Protein AF-A0A812MXG7-F1 (afdb_monomer_lite)

Sequence (112 aa):
MRDPRAKGHIKCPAPGGEPTGAFDCTYTYEKVGEISIDELEGIPSFGALMKSGGYEYSRSSDKGKKMHFWDDKNSTEANQRRINRVLDKFNEKYPDQPYLEDPPLARMEIVM

Radius of gyration: 22.46 Å; chains: 1; bounding box: 40×43×72 Å

Foldseek 3Di:
DDDPPPDDDLPDPDVPDDDPVDPSDDDDDDDPDDDDLCNLLVHPDQVRCVVVVWDAADPVQQATGSHGLRRVVVDPVSVVVNVVSRVVVVCVVRVPDDDDPDDPPPPPPPVD

Secondary structure (DSSP, 8-state):
---TTS-S---PPPTTPPP---TT------------HHHHHT-S-HHHHHHTT-EEEETTTTEEES--TTTTTT-HHHHHHHHHHHHHHHHHH-TTSPPPPPPP--------

Organism: NCBI:txid878477

pLDDT: mean 81.62, std 18.97, range [38.19, 97.88]

Structure (mmCIF, N/CA/C/O backbone):
data_AF-A0A812MXG7-F1
#
_entry.id   AF-A0A812MXG7-F1
#
loop_
_atom_site.group_PDB
_atom_site.id
_atom_site.type_symbol
_atom_site.label_atom_id
_atom_site.label_alt_id
_atom_site.label_comp_id
_atom_site.label_asym_id
_atom_site.label_entity_id
_atom_site.label_seq_id
_atom_site.pdbx_PDB_ins_code
_atom_site.Cartn_x
_atom_site.Cartn_y
_atom_site.Cartn_z
_atom_site.occupancy
_atom_site.B_iso_or_equiv
_atom_site.auth_seq_id
_atom_site.auth_comp_id
_atom_site.auth_asym_id
_atom_site.auth_atom_id
_atom_site.pdbx_PDB_model_num
ATOM 1 N N . MET A 1 1 ? -16.453 14.371 57.693 1.00 40.50 1 MET A N 1
ATOM 2 C CA . MET A 1 1 ? -15.936 14.912 56.418 1.00 40.50 1 MET A CA 1
ATOM 3 C C . MET A 1 1 ? -16.378 13.978 55.301 1.00 40.50 1 MET A C 1
ATOM 5 O O . MET A 1 1 ? -16.043 12.806 55.371 1.00 40.50 1 MET A O 1
ATOM 9 N N . ARG A 1 2 ? -17.210 14.436 54.358 1.00 43.19 2 ARG A N 1
ATOM 10 C CA . ARG A 1 2 ? -17.602 13.661 53.165 1.00 43.19 2 ARG A CA 1
ATOM 11 C C . ARG A 1 2 ? -16.872 14.269 51.969 1.00 43.19 2 ARG A C 1
ATOM 13 O O . ARG A 1 2 ? -16.907 15.487 51.825 1.00 43.19 2 ARG A O 1
ATOM 20 N N . ASP A 1 3 ? -16.199 13.437 51.180 1.00 48.50 3 ASP A N 1
ATOM 21 C CA . ASP A 1 3 ? -15.513 13.842 49.949 1.00 48.50 3 ASP A CA 1
ATOM 22 C C . ASP A 1 3 ? -16.541 14.433 48.956 1.00 48.50 3 ASP A C 1
ATOM 24 O O . ASP A 1 3 ? -17.505 13.743 48.604 1.00 48.50 3 ASP A O 1
ATOM 28 N N . PRO A 1 4 ? -16.385 15.693 48.512 1.00 50.22 4 PRO A N 1
ATOM 29 C CA . PRO A 1 4 ? -17.290 16.325 47.553 1.00 50.22 4 PRO A CA 1
ATOM 30 C C . PRO A 1 4 ? -17.252 15.707 46.141 1.00 50.22 4 PRO A C 1
ATOM 32 O O . PRO A 1 4 ? -18.056 16.097 45.300 1.00 50.22 4 PRO A O 1
ATOM 35 N N . ARG A 1 5 ? -16.394 14.713 45.868 1.00 57.84 5 ARG A N 1
ATOM 36 C CA . ARG A 1 5 ? -16.311 14.011 44.571 1.00 57.84 5 ARG A CA 1
ATOM 37 C C . ARG A 1 5 ? -17.243 12.802 44.434 1.00 57.84 5 ARG A C 1
ATOM 39 O O . ARG A 1 5 ? -17.233 12.131 43.410 1.00 57.84 5 ARG A O 1
ATOM 46 N N . ALA A 1 6 ? -18.083 12.513 45.427 1.00 51.69 6 ALA A N 1
ATOM 47 C CA . ALA A 1 6 ? -18.938 11.320 45.432 1.00 51.69 6 ALA A CA 1
ATOM 48 C C . ALA A 1 6 ? -20.261 11.437 44.632 1.00 51.69 6 ALA A C 1
ATOM 50 O O . ALA A 1 6 ? -21.169 10.633 44.845 1.00 51.69 6 ALA A O 1
ATOM 51 N N . LYS A 1 7 ? -20.426 12.418 43.730 1.00 49.56 7 LYS A N 1
ATOM 52 C CA . LYS A 1 7 ? -21.630 12.532 42.883 1.00 49.56 7 LYS A CA 1
ATOM 53 C C . LYS A 1 7 ? -21.306 13.065 41.487 1.00 49.56 7 LYS A C 1
ATOM 55 O O . LYS A 1 7 ? -21.010 14.244 41.351 1.00 49.56 7 LYS A O 1
ATOM 60 N N . GLY A 1 8 ? -21.467 12.223 40.463 1.00 47.28 8 GLY A N 1
ATOM 61 C CA . GLY A 1 8 ? -21.546 12.683 39.071 1.00 47.28 8 GLY A CA 1
ATOM 62 C C . GLY A 1 8 ? -20.908 11.758 38.040 1.00 47.28 8 GLY A C 1
ATOM 63 O O . GLY A 1 8 ? -19.877 12.097 37.488 1.00 47.28 8 GLY A O 1
ATOM 64 N N . HIS A 1 9 ? -21.548 10.612 37.791 1.00 54.94 9 HIS A N 1
ATOM 65 C CA . HIS A 1 9 ? -21.663 9.978 36.470 1.00 54.94 9 HIS A CA 1
ATOM 66 C C . HIS A 1 9 ? -20.384 9.922 35.599 1.00 54.94 9 HIS A C 1
ATOM 68 O O . HIS A 1 9 ? -20.223 10.703 34.665 1.00 54.94 9 HIS A O 1
ATOM 74 N N . ILE A 1 10 ? -19.530 8.916 35.825 1.00 53.81 10 ILE A N 1
ATOM 75 C CA . ILE A 1 10 ? -18.666 8.393 34.752 1.00 53.81 10 ILE A CA 1
ATOM 76 C C . ILE A 1 10 ? -19.616 7.720 33.763 1.00 53.81 10 ILE A C 1
ATOM 78 O O . ILE A 1 10 ? -20.019 6.572 33.951 1.00 53.81 10 ILE A O 1
ATOM 82 N N . LYS A 1 11 ? -20.099 8.484 32.786 1.00 63.28 11 LYS A N 1
ATOM 83 C CA . LYS A 1 11 ? -21.014 7.982 31.768 1.00 63.28 11 LYS A CA 1
ATOM 84 C C . LYS A 1 11 ? -20.175 7.563 30.579 1.00 63.28 11 LYS A C 1
ATOM 86 O O . LYS A 1 11 ? -20.174 8.236 29.556 1.00 63.28 11 LYS A O 1
ATOM 91 N N . CYS A 1 12 ? -19.444 6.462 30.737 1.00 58.38 12 CYS A N 1
ATOM 92 C CA . CYS A 1 12 ? -18.840 5.884 29.555 1.00 58.38 12 CYS A CA 1
ATOM 93 C C . CYS A 1 12 ? -19.915 5.531 28.542 1.00 58.38 12 CYS A C 1
ATOM 95 O O . CYS A 1 12 ? -20.992 5.071 28.951 1.00 58.38 12 CYS A O 1
ATOM 97 N N . PRO A 1 13 ? -19.661 5.771 27.241 1.00 63.75 13 PRO A N 1
ATOM 98 C CA . PRO A 1 13 ? -20.516 5.214 26.218 1.00 63.75 13 PRO A CA 1
ATOM 99 C C . PRO A 1 13 ? -20.672 3.720 26.508 1.00 63.75 13 PRO A C 1
ATOM 101 O O . PRO A 1 13 ? -19.721 3.055 26.933 1.00 63.75 13 PRO A O 1
ATOM 104 N N . ALA A 1 14 ? -21.892 3.204 26.357 1.00 59.50 14 ALA A N 1
ATOM 105 C CA . ALA A 1 14 ? -22.127 1.771 26.474 1.00 59.50 14 ALA A CA 1
ATOM 106 C C . ALA A 1 14 ? -21.152 1.018 25.544 1.00 59.50 14 ALA A C 1
ATOM 108 O O . ALA A 1 14 ? -20.701 1.605 24.558 1.00 59.50 14 ALA A O 1
ATOM 109 N N . PRO A 1 15 ? -20.816 -0.255 25.815 1.00 57.47 15 PRO A N 1
ATOM 110 C CA . PRO A 1 15 ? -20.040 -1.062 24.877 1.00 57.47 15 PRO A CA 1
ATOM 111 C C . PRO A 1 15 ? -20.605 -0.915 23.452 1.00 57.47 15 PRO A C 1
ATOM 113 O O . PRO A 1 15 ? -21.779 -1.208 23.232 1.00 57.47 15 PRO A O 1
ATOM 116 N N . GLY A 1 16 ? -19.798 -0.388 22.524 1.00 58.59 16 GLY A N 1
ATOM 117 C CA . GLY A 1 16 ? -20.224 -0.026 21.162 1.00 58.59 16 GLY A CA 1
ATOM 118 C C . GLY A 1 16 ? -20.512 1.464 20.909 1.00 58.59 16 GLY A C 1
ATOM 119 O O . GLY A 1 16 ? -20.899 1.815 19.802 1.00 58.59 16 GLY A O 1
ATOM 120 N N . GLY A 1 17 ? -20.338 2.349 21.894 1.00 64.94 17 GLY A N 1
ATOM 121 C CA . GLY A 1 17 ? -20.404 3.796 21.687 1.00 64.94 17 GLY A CA 1
ATOM 122 C C . GLY A 1 17 ? -19.098 4.374 21.134 1.00 64.94 17 GLY A C 1
ATOM 123 O O . GLY A 1 17 ? -18.012 3.909 21.481 1.00 64.94 17 GLY A O 1
AT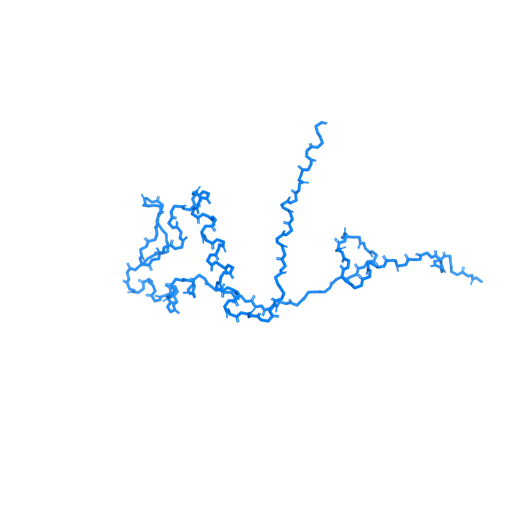OM 124 N N . GLU A 1 18 ? -19.208 5.393 20.279 1.00 69.69 18 GLU A N 1
ATOM 125 C CA . GLU A 1 18 ? -18.049 6.027 19.647 1.00 69.69 18 GLU A CA 1
ATOM 126 C C . GLU A 1 18 ? -17.160 6.755 20.671 1.00 69.69 18 GLU A C 1
ATOM 128 O O . GLU A 1 18 ? -17.670 7.484 21.534 1.00 69.69 18 GLU A O 1
ATOM 133 N N . PRO A 1 19 ? -15.827 6.603 20.581 1.00 70.25 19 PRO A N 1
ATOM 134 C CA . PRO A 1 19 ? -14.904 7.360 21.409 1.00 70.25 19 PRO A CA 1
ATOM 135 C C . PRO A 1 19 ? -15.031 8.870 21.178 1.00 70.25 19 PRO A C 1
ATOM 137 O O . PRO A 1 19 ? -14.810 9.360 20.076 1.00 70.25 19 PRO A O 1
ATOM 140 N N . THR A 1 20 ? -15.320 9.628 22.237 1.00 73.88 20 THR A N 1
ATOM 141 C CA . THR A 1 20 ? -15.427 11.101 22.182 1.00 73.88 20 THR A CA 1
ATOM 142 C C . THR A 1 20 ? -14.090 11.820 22.396 1.00 73.88 20 THR A C 1
ATOM 144 O O . THR A 1 20 ? -13.994 13.025 22.179 1.00 73.88 20 THR A O 1
ATOM 147 N N . GLY A 1 21 ? -13.061 11.108 22.871 1.00 69.56 21 GLY A N 1
ATOM 148 C CA . GLY A 1 21 ? -11.769 11.688 23.261 1.00 69.56 21 GLY A CA 1
ATOM 149 C C . GLY A 1 21 ? -11.776 12.433 24.605 1.00 69.56 21 GLY A C 1
ATOM 150 O O . GLY A 1 21 ? -10.761 13.020 24.978 1.00 69.56 21 GLY A O 1
ATOM 151 N N . ALA A 1 22 ? -12.890 12.418 25.344 1.00 74.19 22 ALA A N 1
ATOM 152 C CA . ALA A 1 22 ? -12.957 12.972 26.691 1.00 74.19 22 ALA A CA 1
ATOM 153 C C . ALA A 1 22 ? -12.219 12.082 27.713 1.00 74.19 22 ALA A C 1
ATOM 155 O O . ALA A 1 22 ? -12.107 10.868 27.560 1.00 74.19 22 ALA A O 1
ATOM 156 N N . PHE A 1 23 ? -11.714 12.698 28.787 1.00 70.06 23 PHE A N 1
ATOM 157 C CA . PHE A 1 23 ? -10.984 12.009 29.866 1.00 70.06 23 PHE A CA 1
ATOM 158 C C . PHE A 1 23 ? -11.889 11.196 30.807 1.00 70.06 23 PHE A C 1
ATOM 160 O O . PHE A 1 23 ? -11.434 10.715 31.844 1.00 70.06 23 PHE A O 1
ATOM 167 N N . ASP A 1 24 ? -13.176 11.087 30.490 1.00 72.25 24 ASP A N 1
ATOM 168 C CA . ASP A 1 24 ? -14.149 10.326 31.264 1.00 72.25 24 ASP A CA 1
ATOM 169 C C . ASP A 1 24 ? -14.075 8.818 30.984 1.00 72.25 24 ASP A C 1
ATOM 171 O O . ASP A 1 24 ? -14.597 8.050 31.792 1.00 72.25 24 ASP A O 1
ATOM 175 N N . CYS A 1 25 ? -13.382 8.386 29.917 1.00 69.25 25 CYS A N 1
ATOM 176 C CA . CYS A 1 25 ? -13.224 6.976 29.550 1.00 69.25 25 CYS A CA 1
ATOM 177 C C . CYS A 1 25 ? -11.863 6.636 28.946 1.00 69.25 25 CYS A C 1
ATOM 179 O O . CYS A 1 25 ? -11.245 7.428 28.238 1.00 69.25 25 CYS A O 1
ATOM 181 N N . THR A 1 26 ? -11.445 5.390 29.166 1.00 71.69 26 THR A N 1
ATOM 182 C CA . THR A 1 26 ? -10.251 4.802 28.554 1.00 71.69 26 THR A CA 1
ATOM 183 C C . THR A 1 26 ? -10.677 3.749 27.542 1.00 71.69 26 THR A C 1
ATOM 185 O O . THR A 1 26 ? -11.471 2.867 27.864 1.00 71.69 26 THR A O 1
ATOM 188 N N . TYR A 1 27 ? -10.116 3.817 26.338 1.00 71.38 27 TYR A N 1
ATOM 189 C CA . TYR A 1 27 ? -10.323 2.831 25.281 1.00 71.38 27 TYR A CA 1
ATOM 190 C C . TYR A 1 27 ? -9.066 1.982 25.123 1.00 71.38 27 TYR A C 1
ATOM 192 O O . TYR A 1 27 ? -7.945 2.455 25.316 1.00 71.38 27 TYR A O 1
ATOM 200 N N . THR A 1 28 ? -9.258 0.730 24.738 1.00 76.44 28 THR A N 1
ATOM 201 C CA . THR A 1 28 ? -8.183 -0.181 24.351 1.00 76.44 28 THR A CA 1
ATOM 202 C C . THR A 1 28 ? -8.514 -0.739 22.982 1.00 76.44 28 THR A C 1
ATOM 204 O O . THR A 1 28 ? -9.680 -1.003 22.697 1.00 76.44 28 THR A O 1
ATOM 207 N N . TYR A 1 29 ? -7.500 -0.931 22.151 1.00 79.25 29 TYR A N 1
ATOM 208 C CA . TYR A 1 29 ? -7.649 -1.544 20.841 1.00 79.25 29 TYR A CA 1
ATOM 209 C C . TYR A 1 29 ? -6.731 -2.757 20.759 1.00 79.25 29 TYR A C 1
ATOM 211 O O . TYR A 1 29 ? -5.652 -2.775 21.356 1.00 79.25 29 TYR A O 1
ATOM 219 N N . GLU A 1 30 ? -7.157 -3.754 19.999 1.00 83.06 30 GLU A N 1
ATOM 220 C CA . GLU A 1 30 ? -6.334 -4.893 19.628 1.00 83.06 30 GLU A CA 1
ATOM 221 C C . GLU A 1 30 ? -6.068 -4.816 18.128 1.00 83.06 30 GLU A C 1
ATOM 223 O O . GLU A 1 30 ? -6.967 -4.528 17.336 1.00 83.06 30 GLU A O 1
ATOM 228 N N . LYS A 1 31 ? -4.812 -5.016 17.726 1.00 85.88 31 LYS A N 1
ATOM 229 C CA . LYS A 1 31 ? -4.470 -5.065 16.306 1.00 85.88 31 LYS A CA 1
ATOM 230 C C . LYS A 1 31 ? -4.816 -6.447 15.778 1.00 85.88 31 LYS A C 1
ATOM 232 O O . LYS A 1 31 ? -4.274 -7.433 16.259 1.00 85.88 31 LYS A O 1
ATOM 237 N N . VAL A 1 32 ? -5.634 -6.485 14.737 1.00 89.50 32 VAL A N 1
ATOM 238 C CA . VAL A 1 32 ? -5.921 -7.709 13.981 1.00 89.50 32 VAL A CA 1
ATOM 239 C C . VAL A 1 32 ? -4.654 -8.262 13.326 1.00 89.50 32 VAL A C 1
ATOM 241 O O . VAL A 1 32 ? -4.388 -9.459 13.370 1.00 89.50 32 VAL A O 1
ATOM 244 N N . GLY A 1 33 ? -3.878 -7.380 12.698 1.00 91.38 33 GLY A N 1
ATOM 245 C CA . GLY A 1 33 ? -2.712 -7.743 11.908 1.00 91.38 33 GLY A CA 1
ATOM 246 C C . GLY A 1 33 ? -2.456 -6.727 10.804 1.00 91.38 33 GLY A C 1
ATOM 247 O O . GLY A 1 33 ? -2.942 -5.597 10.854 1.00 91.38 33 GLY A O 1
ATOM 248 N N . GLU A 1 34 ? -1.684 -7.141 9.805 1.00 93.94 34 GLU A N 1
ATOM 249 C CA . GLU A 1 34 ? -1.292 -6.308 8.670 1.00 93.94 34 GLU A CA 1
ATOM 250 C C . GLU A 1 34 ? -1.236 -7.109 7.363 1.00 93.94 34 GLU A C 1
ATOM 252 O O . GLU A 1 34 ? -1.172 -8.347 7.360 1.00 93.94 34 GLU A O 1
ATOM 257 N N . ILE A 1 35 ? -1.264 -6.378 6.252 1.00 96.06 35 ILE A N 1
ATOM 258 C CA . ILE A 1 35 ? -0.858 -6.852 4.932 1.00 96.06 35 ILE A CA 1
ATOM 259 C C . ILE A 1 35 ? 0.266 -5.951 4.426 1.00 96.06 35 ILE A C 1
ATOM 261 O O . ILE A 1 35 ? 0.287 -4.749 4.695 1.00 96.06 35 ILE A O 1
ATOM 265 N N . SER A 1 36 ? 1.199 -6.532 3.690 1.00 96.81 36 SER A N 1
ATOM 266 C CA . SER A 1 36 ? 2.318 -5.826 3.075 1.00 96.81 36 SER A CA 1
ATOM 267 C C . SER A 1 36 ? 2.059 -5.538 1.595 1.00 96.81 36 SER A C 1
ATOM 269 O O . SER A 1 36 ? 1.271 -6.216 0.932 1.00 96.81 36 SER A O 1
ATOM 271 N N . ILE A 1 37 ? 2.764 -4.549 1.038 1.00 96.81 37 ILE A N 1
ATOM 272 C CA . ILE A 1 37 ? 2.761 -4.330 -0.416 1.00 96.81 37 ILE A CA 1
ATOM 273 C C . ILE A 1 37 ? 3.375 -5.541 -1.137 1.00 96.81 37 ILE A C 1
ATOM 275 O O . ILE A 1 37 ? 2.917 -5.907 -2.217 1.00 96.81 37 ILE A O 1
ATOM 279 N N . ASP A 1 38 ? 4.338 -6.217 -0.505 1.00 96.94 38 ASP A N 1
ATOM 280 C CA . ASP A 1 38 ? 4.931 -7.448 -1.023 1.00 96.94 38 ASP A CA 1
ATOM 281 C C . ASP A 1 38 ? 3.859 -8.526 -1.277 1.00 96.94 38 ASP A C 1
ATOM 283 O O . ASP A 1 38 ? 3.817 -9.125 -2.352 1.00 96.94 38 ASP A O 1
ATOM 287 N N . GLU A 1 39 ? 2.924 -8.702 -0.335 1.00 96.88 39 GLU A N 1
ATOM 288 C CA . GLU A 1 39 ? 1.764 -9.591 -0.491 1.00 96.88 39 GLU A CA 1
ATOM 289 C C . GLU A 1 39 ? 0.791 -9.124 -1.581 1.00 96.88 39 GLU A C 1
ATOM 291 O O . GLU A 1 39 ? 0.258 -9.957 -2.316 1.00 96.88 39 GLU A O 1
ATOM 296 N N . LEU A 1 40 ? 0.550 -7.813 -1.702 1.00 97.00 40 LEU A N 1
ATOM 297 C CA . LEU A 1 40 ? -0.345 -7.252 -2.726 1.00 97.00 40 LEU A CA 1
ATOM 298 C C . LEU A 1 40 ? 0.195 -7.442 -4.144 1.00 97.00 40 LEU A C 1
ATOM 300 O O . LEU A 1 40 ? -0.582 -7.606 -5.086 1.00 97.00 40 LEU A O 1
ATOM 304 N N . GLU A 1 41 ? 1.513 -7.391 -4.296 1.00 96.25 41 GLU A N 1
ATOM 305 C CA . GLU A 1 41 ? 2.218 -7.438 -5.578 1.00 96.25 41 GLU A CA 1
ATOM 306 C C . GLU A 1 41 ? 2.779 -8.834 -5.881 1.00 96.25 41 GLU A C 1
ATOM 308 O O . GLU A 1 41 ? 3.347 -9.064 -6.948 1.00 96.25 41 GLU A O 1
ATOM 313 N N . GLY A 1 42 ? 2.587 -9.785 -4.960 1.00 95.75 42 GLY A N 1
ATOM 314 C CA . GLY A 1 42 ? 3.023 -11.169 -5.109 1.00 95.75 42 GLY A CA 1
ATOM 315 C C . GLY A 1 42 ? 4.544 -11.317 -5.170 1.0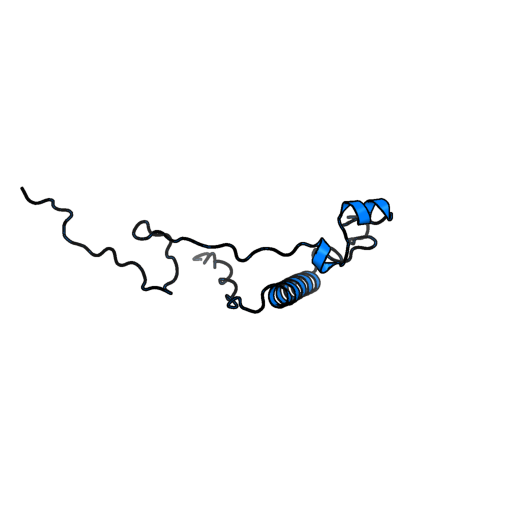0 95.75 42 GLY A C 1
ATOM 316 O O . GLY A 1 42 ? 5.044 -12.244 -5.812 1.00 95.75 42 GLY A O 1
ATOM 317 N N . ILE A 1 43 ? 5.290 -10.406 -4.538 1.00 96.31 43 ILE A N 1
ATOM 318 C CA . ILE A 1 43 ? 6.752 -10.463 -4.495 1.00 96.31 43 ILE A CA 1
ATOM 319 C C . ILE A 1 43 ? 7.228 -11.106 -3.183 1.00 96.31 43 ILE A C 1
ATOM 321 O O . ILE A 1 43 ? 6.665 -10.840 -2.127 1.00 96.31 43 ILE A O 1
ATOM 325 N N . PRO A 1 44 ? 8.291 -11.936 -3.198 1.00 95.94 44 PRO A N 1
ATOM 326 C CA . PRO A 1 44 ? 8.766 -12.594 -1.975 1.00 95.94 44 PRO A CA 1
ATOM 327 C C . PRO A 1 44 ? 9.336 -11.632 -0.928 1.00 95.94 44 PRO A C 1
ATOM 329 O O . PRO A 1 44 ? 9.371 -11.944 0.256 1.00 95.94 44 PRO A O 1
ATOM 332 N N . SER A 1 45 ? 9.913 -10.525 -1.391 1.00 96.69 45 SER A N 1
ATOM 333 C CA . SER A 1 45 ? 10.412 -9.420 -0.575 1.00 96.69 45 SER A CA 1
ATOM 334 C C . SER A 1 45 ? 10.831 -8.269 -1.485 1.00 96.69 45 SER A C 1
ATOM 336 O O . SER A 1 45 ? 11.263 -8.502 -2.624 1.00 96.69 45 SER A O 1
ATOM 338 N N . PHE A 1 46 ? 10.868 -7.051 -0.953 1.00 94.88 46 PHE A N 1
ATOM 339 C CA . PHE A 1 46 ? 11.535 -5.922 -1.613 1.00 94.88 46 PHE A CA 1
ATOM 340 C C . PHE A 1 46 ? 12.978 -6.249 -2.065 1.00 94.88 46 PHE A C 1
ATOM 342 O O . PHE A 1 46 ? 13.414 -5.894 -3.162 1.00 94.88 46 PHE A O 1
ATOM 349 N N . GLY A 1 47 ? 13.734 -7.006 -1.259 1.00 97.25 47 GLY A N 1
ATOM 350 C CA . GLY A 1 47 ? 15.090 -7.437 -1.614 1.00 97.25 47 GLY A CA 1
ATOM 351 C C . GLY A 1 47 ? 15.137 -8.347 -2.850 1.00 97.25 47 GLY A C 1
ATOM 352 O O . GLY A 1 47 ? 16.048 -8.226 -3.674 1.00 97.25 47 GLY A O 1
ATOM 353 N N . ALA A 1 48 ? 14.158 -9.242 -3.012 1.00 96.88 48 ALA A N 1
ATOM 354 C CA . ALA A 1 48 ? 14.034 -10.095 -4.195 1.00 96.88 48 ALA A CA 1
ATOM 355 C C . ALA A 1 48 ? 13.649 -9.287 -5.446 1.00 96.88 48 ALA A C 1
ATOM 357 O O . ALA A 1 48 ? 14.215 -9.522 -6.518 1.00 96.88 48 ALA A O 1
ATOM 358 N N . LEU A 1 49 ? 12.766 -8.290 -5.300 1.00 97.31 49 LEU A N 1
ATOM 359 C CA . LEU A 1 49 ? 12.422 -7.350 -6.370 1.00 97.31 49 LEU A CA 1
ATOM 360 C C . LEU A 1 49 ? 13.683 -6.672 -6.920 1.00 97.31 49 LEU A C 1
ATOM 362 O O . LEU A 1 49 ? 13.960 -6.774 -8.121 1.00 97.31 49 LEU A O 1
ATOM 366 N N . MET A 1 50 ? 14.485 -6.072 -6.036 1.00 97.00 50 MET A N 1
ATOM 367 C CA . MET A 1 50 ? 15.721 -5.374 -6.403 1.00 97.00 50 MET A CA 1
ATOM 368 C C . MET A 1 50 ? 16.743 -6.314 -7.060 1.00 97.00 50 MET A C 1
ATOM 370 O O . MET A 1 50 ? 17.283 -5.993 -8.119 1.00 97.00 50 MET A O 1
ATOM 374 N N . LYS A 1 51 ? 16.964 -7.515 -6.499 1.00 97.88 51 LYS A N 1
ATOM 375 C CA . LYS A 1 51 ? 17.863 -8.533 -7.087 1.00 97.88 51 LYS A CA 1
ATOM 376 C C . LYS A 1 51 ? 17.424 -8.980 -8.483 1.00 97.88 51 LYS A C 1
ATOM 378 O O . LYS A 1 51 ? 18.266 -9.305 -9.312 1.00 97.88 51 LYS A O 1
ATOM 383 N N . SER A 1 52 ? 16.121 -8.969 -8.764 1.00 96.75 52 SER A N 1
ATOM 384 C CA . SER A 1 52 ? 15.575 -9.294 -10.087 1.00 96.75 52 SER A CA 1
ATOM 385 C C . SER A 1 52 ? 15.667 -8.135 -11.097 1.00 96.75 52 SER A C 1
ATOM 387 O O . SER A 1 52 ? 15.176 -8.257 -12.224 1.00 96.75 52 SER A O 1
ATOM 389 N N . GLY A 1 53 ? 16.254 -6.998 -10.708 1.00 97.12 53 GLY A N 1
ATOM 390 C CA . GLY A 1 53 ? 16.344 -5.789 -11.526 1.00 97.12 53 GLY A CA 1
ATOM 391 C C . GLY A 1 53 ? 15.031 -5.007 -11.628 1.00 97.12 53 GLY A C 1
ATOM 392 O O . GLY A 1 53 ? 14.837 -4.280 -12.612 1.00 97.12 53 GLY A O 1
ATOM 393 N N . GLY A 1 54 ? 14.119 -5.209 -10.673 1.00 97.12 54 GLY A N 1
ATOM 394 C CA . GLY A 1 54 ? 12.939 -4.377 -10.456 1.00 97.12 54 GLY A CA 1
ATOM 395 C C . GLY A 1 54 ? 13.232 -3.200 -9.524 1.00 97.12 54 GLY A C 1
ATOM 396 O O . GLY A 1 54 ? 14.316 -3.101 -8.953 1.00 97.12 54 GLY A O 1
ATOM 397 N N . TYR A 1 55 ? 12.264 -2.302 -9.398 1.00 96.12 55 TYR A N 1
ATOM 398 C CA . TYR A 1 55 ? 12.272 -1.203 -8.435 1.00 96.12 55 TYR A CA 1
ATOM 399 C C . TYR A 1 55 ? 10.834 -0.790 -8.147 1.00 96.12 55 TYR A C 1
ATOM 401 O O . TYR A 1 55 ? 9.954 -0.939 -8.995 1.00 96.12 55 TYR A O 1
ATOM 409 N N . GLU A 1 56 ? 10.600 -0.260 -6.955 1.00 95.31 56 GLU A N 1
ATOM 410 C CA . GLU A 1 56 ? 9.248 0.028 -6.489 1.00 95.31 56 GLU A CA 1
ATOM 411 C C . GLU A 1 56 ? 8.605 1.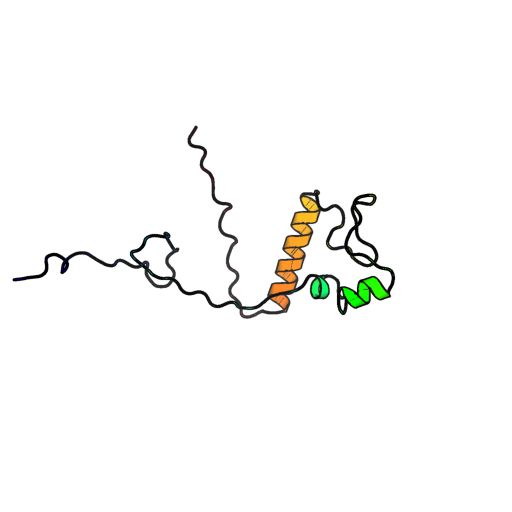219 -7.206 1.00 95.31 56 GLU A C 1
ATOM 413 O O . GLU A 1 56 ? 7.430 1.167 -7.558 1.00 95.31 56 GLU A O 1
ATOM 418 N N . TYR A 1 57 ? 9.378 2.274 -7.471 1.00 97.25 57 TYR A N 1
ATOM 419 C CA . TYR A 1 57 ? 8.876 3.461 -8.152 1.00 97.25 57 TYR A CA 1
ATOM 420 C C . TYR A 1 57 ? 10.004 4.293 -8.765 1.00 97.25 57 TYR A C 1
ATOM 422 O O . TYR A 1 57 ? 11.081 4.440 -8.185 1.00 97.25 57 TYR A O 1
ATOM 430 N N . SER A 1 58 ? 9.732 4.893 -9.921 1.00 96.81 58 SER A N 1
ATOM 431 C CA . SER A 1 58 ? 10.564 5.913 -10.550 1.00 96.81 58 SER A CA 1
ATOM 432 C C . SER A 1 58 ? 9.735 7.155 -10.857 1.00 96.81 58 SER A C 1
ATOM 434 O O . SER A 1 58 ? 8.693 7.075 -11.504 1.00 96.81 58 SER A O 1
ATOM 436 N N . ARG A 1 59 ? 10.238 8.330 -10.456 1.00 95.44 59 ARG A N 1
ATOM 437 C CA . ARG A 1 59 ? 9.585 9.625 -10.715 1.00 95.44 59 ARG A CA 1
ATOM 438 C C . ARG A 1 59 ? 9.501 9.962 -12.203 1.00 95.44 59 ARG A C 1
ATOM 440 O O . ARG A 1 59 ? 8.567 10.638 -12.605 1.00 95.44 59 ARG A O 1
ATOM 447 N N . SER A 1 60 ? 10.475 9.531 -13.007 1.00 96.00 60 SER A N 1
ATOM 448 C CA . SER A 1 60 ? 10.515 9.867 -14.437 1.00 96.00 60 SER A CA 1
ATOM 449 C C . SER A 1 60 ? 9.459 9.127 -15.255 1.00 96.00 60 SER A C 1
ATOM 451 O O . SER A 1 60 ? 9.045 9.622 -16.296 1.00 96.00 60 SER A O 1
ATOM 453 N N . SER A 1 61 ? 9.035 7.951 -14.793 1.00 95.81 61 SER A N 1
ATOM 454 C CA . SER A 1 61 ? 8.037 7.116 -15.464 1.00 95.81 61 SER A CA 1
ATOM 455 C C . SER A 1 61 ? 6.715 7.008 -14.707 1.00 95.81 61 SER A C 1
ATOM 457 O O . SER A 1 61 ? 5.826 6.321 -15.193 1.00 95.81 61 SER A O 1
ATOM 459 N N . ASP A 1 62 ? 6.619 7.627 -13.526 1.00 96.06 62 ASP A N 1
ATOM 460 C CA . ASP A 1 62 ? 5.492 7.556 -12.583 1.00 96.06 62 ASP A CA 1
ATOM 461 C C . ASP A 1 62 ? 4.988 6.130 -12.298 1.00 96.06 62 ASP A C 1
ATOM 463 O O . ASP A 1 62 ? 3.795 5.880 -12.153 1.00 96.06 62 ASP A O 1
ATOM 467 N N . LYS A 1 63 ? 5.917 5.170 -12.245 1.00 97.00 63 LYS A N 1
ATOM 468 C CA . LYS A 1 63 ? 5.612 3.744 -12.068 1.00 97.00 63 LYS A CA 1
ATOM 469 C C . LYS A 1 63 ? 6.791 2.947 -11.544 1.00 97.00 63 LYS A C 1
ATOM 471 O O . LYS A 1 63 ? 7.931 3.427 -11.579 1.00 97.00 63 LYS A O 1
ATOM 476 N N . GLY A 1 64 ? 6.520 1.728 -11.095 1.00 96.12 64 GLY A N 1
ATOM 477 C CA . GLY A 1 64 ? 7.545 0.749 -10.750 1.00 96.12 64 GLY A CA 1
ATOM 478 C C . GLY A 1 64 ? 8.036 -0.063 -11.952 1.00 96.12 64 GLY A C 1
ATOM 479 O O . GLY A 1 64 ? 7.604 0.100 -13.096 1.00 96.12 64 GLY A O 1
ATOM 480 N N . LYS A 1 65 ? 8.971 -0.977 -11.692 1.00 97.06 65 LYS A N 1
ATOM 481 C CA . LYS A 1 65 ? 9.384 -2.023 -12.635 1.00 97.06 65 LYS A CA 1
ATOM 482 C C . LYS A 1 65 ? 9.276 -3.364 -11.934 1.00 97.06 65 LYS A C 1
ATOM 484 O O . LYS A 1 65 ? 9.994 -3.589 -10.964 1.00 97.06 65 LYS A O 1
ATOM 489 N N . LYS A 1 66 ? 8.434 -4.255 -12.472 1.00 95.75 66 LYS A N 1
ATOM 490 C CA . LYS A 1 66 ? 7.993 -5.498 -11.802 1.00 95.75 66 LYS A CA 1
ATOM 491 C C . LYS A 1 66 ? 7.250 -5.233 -10.479 1.00 95.75 66 LYS A C 1
ATOM 493 O O . LYS A 1 66 ? 7.256 -6.074 -9.593 1.00 95.75 66 LYS A O 1
ATOM 498 N N . MET A 1 67 ? 6.671 -4.041 -10.373 1.00 95.81 67 MET A N 1
ATOM 499 C CA . MET A 1 67 ? 5.897 -3.517 -9.256 1.00 95.81 67 MET A CA 1
ATOM 500 C C . MET A 1 67 ? 4.914 -2.519 -9.861 1.00 95.81 67 MET A C 1
ATOM 502 O O . MET A 1 67 ? 5.354 -1.641 -10.604 1.00 95.81 67 MET A O 1
ATOM 506 N N . HIS A 1 68 ? 3.630 -2.662 -9.558 1.00 96.12 68 HIS A N 1
ATOM 507 C CA . HIS A 1 68 ? 2.545 -1.854 -10.116 1.00 96.12 68 HIS A CA 1
ATOM 508 C C . HIS A 1 68 ? 1.806 -1.026 -9.069 1.00 96.12 68 HIS A C 1
ATOM 510 O O . HIS A 1 68 ? 0.994 -0.165 -9.413 1.00 96.12 68 HIS A O 1
ATOM 516 N N . PHE A 1 69 ? 2.087 -1.256 -7.784 1.00 97.12 69 PHE A N 1
ATOM 517 C CA . PHE A 1 69 ? 1.391 -0.585 -6.693 1.00 97.12 69 PHE A CA 1
ATOM 518 C C . PHE A 1 69 ? 1.404 0.944 -6.846 1.00 97.12 69 PHE A C 1
ATOM 520 O O . PHE A 1 69 ? 0.371 1.579 -6.664 1.00 97.12 69 PHE A O 1
ATOM 527 N N . TRP A 1 70 ? 2.520 1.552 -7.259 1.00 96.94 70 TRP A N 1
ATOM 528 C CA . TRP A 1 70 ? 2.674 3.012 -7.366 1.00 96.94 70 TRP A CA 1
ATOM 529 C C . TRP A 1 70 ? 2.423 3.609 -8.760 1.00 96.94 70 TRP A C 1
ATOM 531 O O . TRP A 1 70 ? 2.697 4.790 -8.957 1.00 96.94 70 TRP A O 1
ATOM 541 N N . ASP A 1 71 ? 1.887 2.837 -9.707 1.00 97.12 71 ASP A N 1
ATOM 542 C CA . ASP A 1 71 ? 1.624 3.307 -11.075 1.00 97.12 71 ASP A CA 1
ATOM 543 C C . ASP A 1 71 ? 0.556 4.418 -11.083 1.00 97.12 71 ASP A C 1
ATOM 545 O O . ASP A 1 71 ? -0.562 4.212 -10.608 1.00 97.12 71 ASP A O 1
ATOM 549 N N . ASP A 1 72 ? 0.889 5.607 -11.587 1.00 96.81 72 ASP A N 1
ATOM 550 C CA . ASP A 1 72 ? 0.023 6.798 -11.561 1.00 96.81 72 ASP A CA 1
ATOM 551 C C . ASP A 1 72 ? -0.382 7.208 -10.129 1.00 96.81 72 ASP A C 1
ATOM 553 O O . ASP A 1 72 ? -1.562 7.336 -9.785 1.00 96.81 72 ASP A O 1
ATOM 557 N N . LYS A 1 73 ? 0.588 7.380 -9.221 1.00 95.50 73 LYS A N 1
ATOM 558 C CA . LYS A 1 73 ? 0.319 7.584 -7.778 1.00 95.50 73 LYS A CA 1
ATOM 559 C C . LYS A 1 73 ? -0.560 8.799 -7.439 1.00 95.50 73 LYS A C 1
ATOM 561 O O . LYS A 1 73 ? -1.179 8.838 -6.380 1.00 95.50 73 LYS A O 1
ATOM 566 N N . ASN A 1 74 ? -0.596 9.798 -8.319 1.00 95.12 74 ASN A N 1
ATOM 567 C CA . ASN A 1 74 ? -1.389 11.012 -8.127 1.00 95.12 74 ASN A CA 1
ATOM 568 C C . ASN A 1 74 ? -2.784 10.925 -8.776 1.00 95.12 74 ASN A C 1
ATOM 570 O O . ASN A 1 74 ? -3.560 11.868 -8.647 1.00 95.12 74 ASN A O 1
ATOM 574 N N . SER A 1 75 ? -3.117 9.829 -9.469 1.00 97.81 75 SER A N 1
ATOM 575 C CA . SER A 1 75 ? -4.463 9.613 -10.013 1.00 97.81 75 SER A CA 1
ATOM 576 C C . SER A 1 75 ? -5.420 9.183 -8.904 1.00 97.81 75 SER A C 1
ATOM 578 O O . SER A 1 75 ? -5.180 8.205 -8.192 1.00 97.81 75 SER A O 1
ATOM 580 N N . THR A 1 76 ? -6.547 9.886 -8.802 1.00 96.56 76 THR A N 1
ATOM 581 C CA . THR A 1 76 ? -7.658 9.537 -7.907 1.00 96.56 76 THR A CA 1
ATOM 582 C C . THR A 1 76 ? -8.168 8.125 -8.181 1.00 96.56 76 THR A C 1
ATOM 584 O O . THR A 1 76 ? -8.370 7.344 -7.256 1.00 96.56 76 THR A O 1
ATOM 587 N N . GLU A 1 77 ? -8.313 7.752 -9.452 1.00 97.12 77 GLU A N 1
ATOM 588 C CA . GLU A 1 77 ? -8.786 6.432 -9.862 1.00 97.12 77 GLU A CA 1
ATOM 589 C C . GLU A 1 77 ? -7.777 5.341 -9.495 1.00 97.12 77 GLU A C 1
ATOM 591 O O . GLU A 1 77 ? -8.164 4.268 -9.032 1.00 97.12 77 GLU A O 1
ATOM 596 N N . ALA A 1 78 ? -6.479 5.597 -9.680 1.00 96.62 78 ALA A N 1
ATOM 597 C CA . ALA A 1 78 ? -5.432 4.672 -9.260 1.00 96.62 78 ALA A CA 1
ATOM 598 C C . ALA A 1 78 ? -5.415 4.507 -7.734 1.00 96.62 78 ALA A C 1
ATOM 600 O O . ALA A 1 78 ? -5.312 3.385 -7.242 1.00 96.62 78 ALA A O 1
ATOM 601 N N . ASN A 1 79 ? -5.605 5.596 -6.986 1.00 96.00 79 ASN A N 1
ATOM 602 C CA . ASN A 1 79 ? -5.714 5.564 -5.529 1.00 96.00 79 ASN A CA 1
ATOM 603 C C . ASN A 1 79 ? -6.925 4.757 -5.060 1.00 96.00 79 ASN A C 1
ATOM 605 O O . ASN A 1 79 ? -6.774 3.897 -4.195 1.00 96.00 79 ASN A O 1
ATOM 609 N N . GLN A 1 80 ? -8.088 4.928 -5.691 1.00 95.56 80 GLN A N 1
ATOM 610 C CA . GLN A 1 80 ? -9.258 4.113 -5.373 1.00 95.56 80 GLN A CA 1
ATOM 611 C C . GLN A 1 80 ? -9.005 2.624 -5.646 1.00 95.56 80 GLN A C 1
ATOM 613 O O . GLN A 1 80 ? -9.340 1.776 -4.822 1.00 95.56 80 GLN A O 1
ATOM 618 N N . ARG A 1 81 ? -8.356 2.285 -6.769 1.00 96.19 81 ARG A N 1
ATOM 619 C CA . ARG A 1 81 ? -7.981 0.891 -7.069 1.00 96.19 81 ARG A CA 1
ATOM 620 C C . ARG A 1 81 ? -7.020 0.308 -6.031 1.00 96.19 81 ARG A C 1
ATOM 622 O O . ARG A 1 81 ? -7.151 -0.868 -5.702 1.00 96.19 81 ARG A O 1
ATOM 629 N N . ARG A 1 82 ? -6.075 1.099 -5.507 1.00 96.38 82 ARG A N 1
ATOM 630 C CA . ARG A 1 82 ? -5.165 0.666 -4.427 1.00 96.38 82 ARG A CA 1
ATOM 631 C C . ARG A 1 82 ? -5.934 0.328 -3.158 1.00 96.38 82 ARG A C 1
ATOM 633 O O . ARG A 1 82 ? -5.710 -0.744 -2.608 1.00 96.38 82 ARG A O 1
ATOM 640 N N . ILE A 1 83 ? -6.844 1.206 -2.732 1.00 94.00 83 ILE A N 1
ATOM 641 C CA . ILE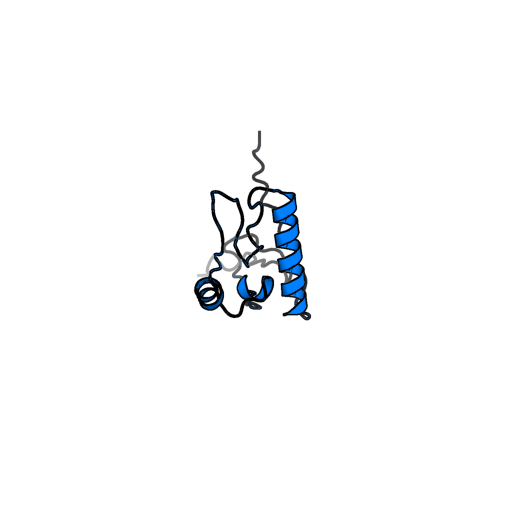 A 1 83 ? -7.672 0.976 -1.542 1.00 94.00 83 ILE A CA 1
ATOM 642 C C . ILE A 1 83 ? -8.522 -0.281 -1.714 1.00 94.00 83 ILE A C 1
ATOM 644 O O . ILE A 1 83 ? -8.502 -1.140 -0.841 1.00 94.00 83 ILE A O 1
ATOM 648 N N . ASN A 1 84 ? -9.172 -0.459 -2.867 1.00 94.50 84 ASN A N 1
ATOM 649 C CA . ASN A 1 84 ? -9.964 -1.664 -3.124 1.00 94.50 84 ASN A CA 1
ATOM 650 C C . ASN A 1 84 ? -9.104 -2.938 -3.043 1.00 94.50 84 ASN A C 1
ATOM 652 O O . ASN A 1 84 ? -9.475 -3.873 -2.348 1.00 94.50 84 ASN A O 1
ATOM 656 N N . ARG A 1 85 ? -7.910 -2.952 -3.660 1.00 96.44 85 ARG A N 1
ATOM 657 C CA . ARG A 1 85 ? -6.982 -4.098 -3.571 1.00 96.44 85 ARG A CA 1
ATOM 658 C C . ARG A 1 85 ? -6.529 -4.386 -2.137 1.00 96.44 85 ARG A C 1
ATOM 660 O O . ARG A 1 85 ? -6.386 -5.548 -1.771 1.00 96.44 85 ARG A O 1
ATOM 667 N N . VAL A 1 86 ? -6.278 -3.342 -1.346 1.00 95.06 86 VAL A N 1
ATOM 668 C CA . VAL A 1 86 ? -5.925 -3.457 0.077 1.00 95.06 86 VAL A CA 1
ATOM 669 C C . VAL A 1 86 ? -7.073 -4.091 0.856 1.00 95.06 86 VAL A C 1
ATOM 671 O O . VAL A 1 86 ? -6.840 -5.059 1.573 1.00 95.06 86 VAL A O 1
ATOM 674 N N . LEU A 1 87 ? -8.300 -3.592 0.682 1.00 92.50 87 LEU A N 1
ATOM 675 C CA . LEU A 1 87 ? -9.490 -4.120 1.351 1.00 92.50 87 LEU A CA 1
ATOM 676 C C . LEU A 1 87 ? -9.759 -5.575 0.955 1.00 92.50 87 LEU A C 1
ATOM 678 O O . LEU A 1 87 ? -9.939 -6.415 1.833 1.00 92.50 87 LEU A O 1
ATOM 682 N N . ASP A 1 88 ? -9.700 -5.897 -0.338 1.00 94.25 88 ASP A N 1
ATOM 683 C CA . ASP A 1 88 ? -9.880 -7.262 -0.839 1.00 94.25 88 ASP A CA 1
ATOM 684 C C . ASP A 1 88 ? -8.851 -8.217 -0.220 1.00 94.25 88 ASP A C 1
ATOM 686 O O . ASP A 1 88 ? -9.213 -9.268 0.312 1.00 94.25 88 ASP A O 1
ATOM 690 N N . LYS A 1 89 ? -7.564 -7.834 -0.216 1.00 95.94 89 LYS A N 1
ATOM 691 C CA . LYS A 1 89 ? -6.498 -8.678 0.339 1.00 95.94 89 LYS A CA 1
ATOM 692 C C . LYS A 1 89 ? -6.582 -8.812 1.857 1.00 95.94 89 LYS A C 1
ATOM 694 O O . LYS A 1 89 ? -6.264 -9.869 2.399 1.00 95.94 89 LYS A O 1
ATOM 699 N N . PHE A 1 90 ? -6.991 -7.752 2.548 1.00 94.56 90 PHE A N 1
ATOM 700 C CA . PHE A 1 90 ? -7.177 -7.782 3.993 1.00 94.56 90 PHE A CA 1
ATOM 701 C C . PHE A 1 90 ? -8.341 -8.702 4.376 1.00 94.56 90 PHE A C 1
ATOM 703 O O . PHE A 1 90 ? -8.169 -9.551 5.246 1.00 94.56 90 PHE A O 1
ATOM 710 N N . ASN A 1 91 ? -9.473 -8.605 3.673 1.0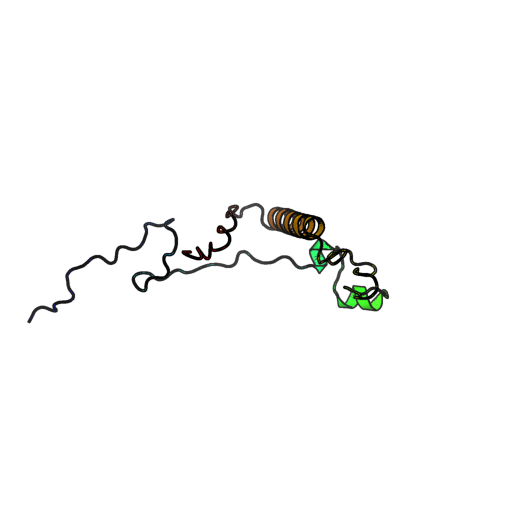0 93.00 91 ASN A N 1
ATOM 711 C CA . ASN A 1 91 ? -10.639 -9.467 3.882 1.00 93.00 91 ASN A CA 1
ATOM 712 C C . ASN A 1 91 ? -10.343 -10.935 3.535 1.00 93.00 91 ASN A C 1
ATOM 714 O O . ASN A 1 91 ? -10.825 -11.836 4.213 1.00 93.00 91 ASN A O 1
ATOM 718 N N . GLU A 1 92 ? -9.514 -11.188 2.518 1.00 94.88 92 GLU A N 1
ATOM 719 C CA . GLU A 1 92 ? -9.016 -12.533 2.201 1.00 94.88 92 GLU A CA 1
ATOM 720 C C . GLU A 1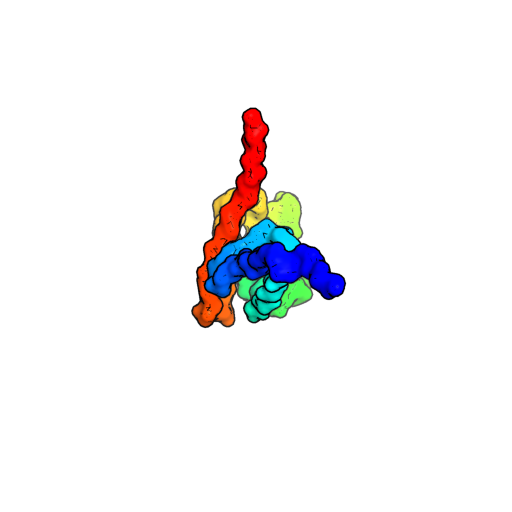 92 ? -8.173 -13.109 3.353 1.00 94.88 92 GLU A C 1
ATOM 722 O O . GLU A 1 92 ? -8.322 -14.278 3.708 1.00 94.88 92 GLU A O 1
ATOM 727 N N . LYS A 1 93 ? -7.284 -12.299 3.944 1.00 95.75 93 LYS A N 1
ATOM 728 C CA . LYS A 1 93 ? -6.356 -12.737 4.999 1.00 95.75 93 LYS A CA 1
ATOM 729 C C . LYS A 1 93 ? -7.017 -12.850 6.376 1.00 95.75 93 LYS A C 1
ATOM 731 O O . LYS A 1 93 ? -6.611 -13.699 7.168 1.00 95.75 93 LYS A O 1
ATOM 736 N N . TYR A 1 94 ? -8.014 -12.015 6.660 1.00 94.88 94 TYR A N 1
ATOM 737 C CA . TYR A 1 94 ? -8.693 -11.929 7.953 1.00 94.88 94 TYR A CA 1
ATOM 738 C C . TYR A 1 94 ? -10.227 -11.974 7.792 1.00 94.88 94 TYR A C 1
ATOM 740 O O . TYR A 1 94 ? -10.907 -10.993 8.093 1.00 94.88 94 TYR A O 1
ATOM 748 N N . PRO A 1 95 ? -10.798 -13.107 7.341 1.00 93.69 95 PRO A N 1
ATOM 749 C CA . PRO A 1 95 ? -12.211 -13.199 6.957 1.00 93.69 95 PRO A CA 1
ATOM 750 C C . PRO A 1 95 ? -13.202 -13.047 8.121 1.00 93.69 95 PRO A C 1
ATOM 752 O O . PRO A 1 95 ? -14.350 -12.675 7.898 1.00 93.69 95 PRO A O 1
ATOM 755 N N . ASP A 1 96 ? -12.770 -13.318 9.356 1.00 93.25 96 ASP A N 1
ATOM 756 C CA . ASP A 1 96 ? -13.622 -13.244 10.552 1.00 93.25 96 ASP A CA 1
ATOM 757 C C . ASP A 1 96 ? -13.686 -11.836 11.163 1.00 93.25 96 ASP A C 1
ATOM 759 O O . ASP A 1 96 ? -14.324 -11.625 12.197 1.00 93.25 96 ASP A O 1
ATOM 763 N N . GLN A 1 97 ? -12.989 -10.866 10.567 1.00 87.00 97 GLN A N 1
ATOM 764 C CA . GLN A 1 97 ? -12.928 -9.519 11.109 1.00 87.00 97 GLN A CA 1
ATOM 765 C C . GLN A 1 97 ? -14.152 -8.709 10.704 1.00 87.00 97 GLN A C 1
ATOM 767 O O . GLN A 1 97 ? -14.544 -8.728 9.534 1.00 87.00 97 GLN A O 1
ATOM 772 N N . PRO A 1 98 ? -14.759 -7.966 11.645 1.00 83.38 98 PRO A N 1
ATOM 773 C CA . PRO A 1 98 ? -15.847 -7.076 11.299 1.00 83.38 98 PRO A CA 1
ATOM 774 C C . PRO A 1 98 ? -15.328 -5.999 10.345 1.00 83.38 98 PRO A C 1
ATOM 776 O O . PRO A 1 98 ? -14.307 -5.360 10.609 1.00 83.38 98 PRO A O 1
ATOM 779 N N . TYR A 1 99 ? -16.053 -5.771 9.250 1.00 76.19 99 TYR A N 1
ATOM 780 C CA . TYR A 1 99 ? -15.832 -4.585 8.436 1.00 76.19 99 TYR A CA 1
ATOM 781 C C . TYR A 1 99 ? -16.209 -3.358 9.266 1.00 76.19 99 TYR A C 1
ATOM 783 O O . TYR A 1 99 ? -17.352 -3.224 9.709 1.00 76.19 99 TYR A O 1
ATOM 791 N N . LEU A 1 100 ? -15.234 -2.487 9.496 1.00 74.81 100 LEU A N 1
ATOM 792 C CA . LEU A 1 100 ? -15.449 -1.184 10.100 1.00 74.81 100 LEU A CA 1
ATOM 793 C C . LEU A 1 100 ? -15.453 -0.172 8.963 1.00 74.81 100 LEU A C 1
ATOM 795 O O . LEU A 1 100 ? -14.496 -0.119 8.190 1.00 74.81 100 LEU A O 1
ATOM 799 N N . GLU A 1 101 ? -16.535 0.594 8.841 1.00 74.69 101 GLU A N 1
ATOM 800 C CA . GLU A 1 101 ? -16.565 1.706 7.898 1.00 74.69 101 GLU A CA 1
ATOM 801 C C . GLU A 1 101 ? -15.425 2.666 8.229 1.00 74.69 101 GLU A C 1
ATOM 803 O O . GLU A 1 101 ? -15.166 2.959 9.403 1.00 74.69 101 GLU A O 1
ATOM 808 N N . ASP A 1 102 ? -14.742 3.144 7.187 1.00 71.44 102 ASP A N 1
ATOM 809 C CA . ASP A 1 102 ? -13.771 4.211 7.368 1.00 71.44 102 ASP A CA 1
ATOM 810 C C . ASP A 1 102 ? -14.485 5.369 8.070 1.00 71.44 102 ASP A C 1
ATOM 812 O O . ASP A 1 102 ? -15.561 5.790 7.618 1.00 71.44 102 ASP A O 1
ATOM 816 N N . PRO A 1 103 ? -13.920 5.900 9.170 1.00 68.00 103 PRO A N 1
ATOM 817 C CA . PRO A 1 103 ? -14.507 7.062 9.797 1.00 68.00 103 PRO A CA 1
ATOM 818 C C . PRO A 1 103 ? -14.598 8.159 8.733 1.00 68.00 103 PRO A C 1
ATOM 820 O O . PRO A 1 103 ? -13.668 8.306 7.925 1.00 68.00 103 PRO A O 1
ATOM 823 N N . PRO A 1 104 ? -15.697 8.933 8.701 1.00 62.75 104 PRO A N 1
ATOM 824 C CA . PRO A 1 104 ? -15.800 10.038 7.768 1.00 62.75 104 PRO A CA 1
ATOM 825 C C . PRO A 1 104 ? -14.538 10.882 7.913 1.00 62.75 104 PRO A C 1
ATOM 827 O O . PRO A 1 104 ? -14.141 11.193 9.041 1.00 62.75 104 PRO A O 1
ATOM 830 N N . LEU A 1 105 ? -13.893 11.213 6.782 1.00 62.59 105 LEU A N 1
ATOM 831 C CA . LEU A 1 105 ? -12.775 12.156 6.770 1.00 62.59 105 LEU A CA 1
ATOM 832 C C . LEU A 1 105 ? -13.194 13.303 7.668 1.00 62.59 105 LEU A C 1
ATOM 834 O O . LEU A 1 105 ? -14.246 13.889 7.396 1.00 62.59 105 LEU A O 1
ATOM 838 N N . ALA A 1 106 ? -12.449 13.533 8.758 1.00 49.81 106 ALA A N 1
ATOM 839 C CA . ALA A 1 106 ? -12.823 14.525 9.747 1.00 49.81 106 ALA A CA 1
ATOM 840 C C . ALA A 1 106 ? -13.198 15.780 8.971 1.00 49.81 106 ALA A C 1
ATOM 842 O O . ALA A 1 106 ? -12.347 16.379 8.305 1.00 49.81 106 ALA A O 1
ATOM 843 N N . ARG A 1 107 ? -14.492 16.119 8.966 1.00 44.94 107 ARG A N 1
ATOM 844 C CA . ARG A 1 107 ? -14.911 17.408 8.458 1.00 44.94 107 ARG A CA 1
ATOM 845 C C . ARG A 1 107 ? -14.205 18.371 9.393 1.00 44.94 107 ARG A C 1
ATOM 847 O O . ARG A 1 107 ? -14.648 18.597 10.513 1.00 44.94 107 ARG A O 1
ATOM 854 N N . MET A 1 108 ? -13.091 18.936 8.940 1.00 41.19 108 MET A N 1
ATOM 855 C CA . MET A 1 108 ? -12.821 20.318 9.260 1.00 41.19 108 MET A CA 1
ATOM 856 C C . MET A 1 108 ? -14.029 21.056 8.697 1.00 41.19 108 MET A C 1
ATOM 858 O O . MET A 1 108 ? -14.041 21.455 7.535 1.00 41.19 108 MET A O 1
ATOM 862 N N . GLU A 1 109 ? -15.100 21.142 9.486 1.00 40.31 109 GLU A N 1
ATOM 863 C CA . GLU A 1 109 ? -16.075 22.193 9.307 1.00 40.31 109 GLU A CA 1
ATOM 864 C C . GLU A 1 109 ? -15.268 23.472 9.495 1.00 40.31 109 GLU A C 1
ATOM 866 O O . GLU A 1 109 ? -15.010 23.929 10.607 1.00 40.31 109 GLU A O 1
ATOM 871 N N . ILE A 1 110 ? -14.764 24.002 8.380 1.00 38.22 110 ILE A N 1
ATOM 872 C CA . ILE A 1 110 ? -14.457 25.414 8.279 1.00 38.22 110 ILE A CA 1
ATOM 873 C C . ILE A 1 110 ? -15.821 26.057 8.465 1.00 38.22 110 ILE A C 1
ATOM 875 O O . ILE A 1 110 ? -16.621 26.138 7.533 1.00 38.22 110 ILE A O 1
ATOM 879 N N . VAL A 1 111 ? -16.120 26.395 9.714 1.00 38.19 111 VAL A N 1
ATOM 880 C CA . VAL A 1 111 ? -17.192 27.317 10.041 1.00 38.19 111 VAL A CA 1
ATOM 881 C C . VAL A 1 111 ? -16.803 28.606 9.317 1.00 38.19 111 VAL A C 1
ATOM 883 O O . VAL A 1 111 ? -15.834 29.260 9.707 1.00 38.19 111 VAL A O 1
ATOM 886 N N . MET A 1 112 ? -17.440 28.854 8.169 1.00 39.38 112 MET A N 1
ATOM 887 C CA . MET A 1 112 ? -17.314 30.111 7.428 1.00 39.38 112 MET A CA 1
ATOM 888 C C . MET A 1 112 ? -17.904 31.258 8.241 1.00 39.38 112 MET A C 1
ATOM 890 O O . MET A 1 112 ? -18.930 31.023 8.921 1.00 39.38 112 MET A O 1
#